Protein AF-A0A6L1L1P3-F1 (afdb_monomer_lite)

Organism: Campylobacter lari (NCBI:txid201)

Secondary structure (DSSP, 8-state):
-----S------EEEEEEEEEETTTEEEEEEEEEES---TT-----EEEEEEEEE--

pLDDT: mean 71.58, std 16.7, range [43.69, 93.25]

Structure (mmCIF, N/CA/C/O backbone):
data_AF-A0A6L1L1P3-F1
#
_entry.id   AF-A0A6L1L1P3-F1
#
loop_
_atom_site.group_PDB
_atom_site.id
_atom_site.t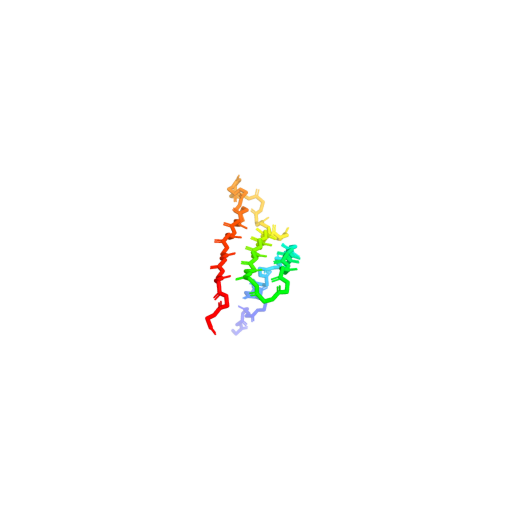ype_symbol
_atom_site.label_atom_id
_atom_site.label_alt_id
_atom_site.label_comp_id
_atom_site.label_asym_id
_atom_site.label_entity_id
_atom_site.label_seq_id
_atom_site.pdbx_PDB_ins_code
_atom_site.Cartn_x
_atom_site.Cartn_y
_atom_site.Cartn_z
_atom_site.occupancy
_atom_site.B_iso_or_equiv
_atom_site.auth_seq_id
_atom_site.auth_comp_id
_atom_site.auth_asym_id
_atom_site.auth_atom_id
_atom_site.pdbx_PDB_model_num
ATOM 1 N N . SER A 1 1 ? 31.641 -12.689 -28.961 1.00 43.69 1 SER A N 1
ATOM 2 C CA . SER A 1 1 ? 31.484 -12.480 -27.509 1.00 43.69 1 SER A CA 1
ATOM 3 C C . SER A 1 1 ? 31.144 -11.011 -27.332 1.00 43.69 1 SER A C 1
ATOM 5 O O . SER A 1 1 ? 32.002 -10.195 -27.603 1.00 43.69 1 SER A O 1
ATOM 7 N N . GLY A 1 2 ? 29.907 -10.553 -27.172 1.00 45.12 2 GLY A N 1
ATOM 8 C CA . GLY A 1 2 ? 28.811 -11.033 -26.337 1.00 45.12 2 GLY A CA 1
ATOM 9 C C . GLY A 1 2 ? 28.262 -9.785 -25.634 1.00 45.12 2 GLY A C 1
ATOM 10 O O . GLY A 1 2 ? 28.552 -9.563 -24.467 1.00 45.12 2 GLY A O 1
ATOM 11 N N . SER A 1 3 ? 27.593 -8.913 -26.392 1.00 48.25 3 SER A N 1
ATOM 12 C CA . SER A 1 3 ? 26.971 -7.661 -25.939 1.00 48.25 3 SER A CA 1
ATOM 13 C C . SER A 1 3 ? 25.844 -7.972 -24.956 1.00 48.25 3 SER A C 1
ATOM 15 O O . SER A 1 3 ? 24.791 -8.456 -25.363 1.00 48.25 3 SER A O 1
ATOM 17 N N . ARG A 1 4 ? 26.096 -7.772 -23.659 1.00 54.09 4 ARG A N 1
ATOM 18 C CA . ARG A 1 4 ? 25.231 -8.263 -22.577 1.00 54.09 4 ARG A CA 1
ATOM 19 C C . ARG A 1 4 ? 25.075 -7.276 -21.413 1.00 54.09 4 ARG A C 1
ATOM 21 O O . ARG A 1 4 ? 25.083 -7.702 -20.270 1.00 54.09 4 ARG A O 1
ATOM 28 N N . LEU A 1 5 ? 24.983 -5.971 -21.677 1.00 51.44 5 LEU A N 1
ATOM 29 C CA . LEU A 1 5 ? 24.892 -4.957 -20.608 1.00 51.44 5 LEU A CA 1
ATOM 30 C C . LEU A 1 5 ? 23.935 -3.797 -20.942 1.00 51.44 5 LEU A C 1
ATOM 32 O O . LEU A 1 5 ? 24.262 -2.640 -20.710 1.00 51.44 5 LEU A O 1
ATOM 36 N N . ALA A 1 6 ? 22.771 -4.081 -21.525 1.00 47.75 6 ALA A N 1
ATOM 37 C CA . ALA A 1 6 ? 21.718 -3.071 -21.704 1.00 47.75 6 ALA A CA 1
ATOM 38 C C . ALA A 1 6 ? 20.306 -3.633 -21.467 1.00 47.75 6 ALA A C 1
ATOM 40 O O . ALA A 1 6 ? 19.341 -3.104 -21.999 1.00 47.75 6 ALA A O 1
ATOM 41 N N . ASP A 1 7 ? 20.201 -4.707 -20.681 1.00 47.41 7 ASP A N 1
ATOM 42 C CA . ASP A 1 7 ? 18.926 -5.339 -20.303 1.00 47.41 7 ASP A CA 1
ATOM 43 C C . ASP A 1 7 ? 18.668 -5.229 -18.792 1.00 47.41 7 ASP A C 1
ATOM 45 O O . ASP A 1 7 ? 17.910 -5.991 -18.197 1.00 47.41 7 ASP A O 1
ATOM 49 N N . GLU A 1 8 ? 19.290 -4.247 -18.143 1.00 47.75 8 GLU A N 1
ATOM 50 C CA . GLU A 1 8 ? 18.857 -3.803 -16.824 1.00 47.75 8 GLU A CA 1
ATOM 51 C C . GLU A 1 8 ? 17.690 -2.830 -17.016 1.00 47.75 8 GLU A C 1
ATOM 53 O O . GLU A 1 8 ? 17.801 -1.618 -16.840 1.00 47.75 8 GLU A O 1
ATOM 58 N N . HIS A 1 9 ? 16.548 -3.383 -17.435 1.00 54.12 9 HIS A N 1
ATOM 59 C CA . HIS A 1 9 ? 15.250 -2.720 -17.385 1.00 54.12 9 HIS A CA 1
ATOM 60 C C . HIS A 1 9 ? 14.837 -2.548 -15.919 1.00 54.12 9 HIS A C 1
ATOM 62 O O . HIS A 1 9 ? 13.910 -3.195 -15.427 1.00 54.12 9 HIS A O 1
ATOM 68 N N . PHE A 1 10 ? 15.538 -1.672 -15.200 1.00 49.31 10 PHE A N 1
ATOM 69 C CA . PHE A 1 10 ? 15.015 -1.109 -13.971 1.00 49.31 10 PHE A CA 1
ATOM 70 C C . PHE A 1 10 ? 13.777 -0.303 -14.361 1.00 49.31 10 PHE A C 1
ATOM 72 O O . PHE A 1 10 ? 13.847 0.813 -14.873 1.00 49.31 10 PHE A O 1
ATOM 79 N N . LEU A 1 11 ? 12.614 -0.933 -14.193 1.00 60.94 11 LEU A N 1
ATOM 80 C CA . LEU A 1 11 ? 11.329 -0.255 -14.110 1.00 60.94 11 LEU A CA 1
ATOM 81 C C . LEU A 1 11 ? 11.379 0.612 -12.854 1.00 60.94 11 LEU A C 1
ATOM 83 O O . LEU A 1 11 ? 10.851 0.240 -11.807 1.00 60.94 11 LEU A O 1
ATOM 87 N N . ASP A 1 12 ? 12.056 1.752 -12.955 1.00 67.56 12 ASP A N 1
ATOM 88 C CA . ASP A 1 12 ? 12.020 2.769 -11.923 1.00 67.56 12 ASP A CA 1
ATOM 89 C C . ASP A 1 12 ? 10.559 3.174 -11.792 1.00 67.56 12 ASP A C 1
ATOM 91 O O . ASP A 1 12 ? 9.955 3.687 -12.733 1.00 67.56 12 ASP A O 1
ATOM 95 N N . ALA A 1 13 ? 9.953 2.862 -10.655 1.00 72.94 13 ALA A N 1
ATOM 96 C CA . ALA A 1 13 ? 8.583 3.211 -10.345 1.00 72.94 13 ALA A CA 1
ATOM 97 C C . ALA A 1 13 ? 8.587 4.041 -9.071 1.00 72.94 13 ALA A C 1
ATOM 99 O O . ALA A 1 13 ? 9.221 3.687 -8.080 1.00 72.94 13 ALA A O 1
ATOM 100 N N . VAL A 1 14 ? 7.866 5.154 -9.105 1.00 76.62 14 VAL A N 1
ATOM 101 C CA . VAL A 1 14 ? 7.607 5.976 -7.932 1.00 76.62 14 VAL A CA 1
ATOM 102 C C . VAL A 1 14 ? 6.196 5.689 -7.450 1.00 76.62 14 VAL A C 1
ATOM 104 O O . VAL A 1 14 ? 5.254 5.650 -8.242 1.00 76.62 14 VAL A O 1
ATOM 107 N N . GLY A 1 15 ? 6.042 5.472 -6.150 1.00 83.38 15 GLY A N 1
ATOM 108 C CA . GLY A 1 15 ? 4.744 5.256 -5.531 1.00 83.38 15 GLY A CA 1
ATOM 109 C C . GLY A 1 15 ? 4.520 6.156 -4.327 1.00 83.38 15 GLY A C 1
ATOM 110 O O . GLY A 1 15 ? 5.464 6.519 -3.629 1.00 83.38 15 GLY A O 1
ATOM 111 N N . LEU A 1 16 ? 3.260 6.508 -4.097 1.00 87.88 16 LEU A N 1
ATOM 112 C CA . LEU A 1 16 ? 2.756 7.167 -2.904 1.00 87.88 16 LEU A CA 1
ATOM 113 C C . LEU A 1 16 ? 1.775 6.220 -2.211 1.00 87.88 16 LEU A C 1
ATOM 115 O O . LEU A 1 16 ? 0.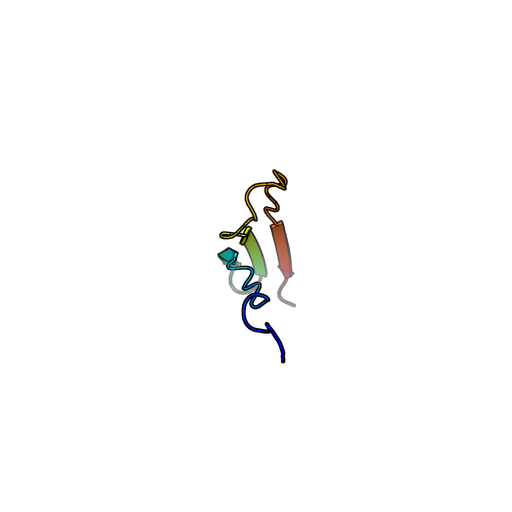818 5.759 -2.828 1.00 87.88 16 LEU A O 1
ATOM 119 N N . GLN A 1 17 ? 1.996 5.977 -0.923 1.00 90.56 17 GLN A N 1
ATOM 120 C CA . GLN A 1 17 ? 1.105 5.192 -0.076 1.00 90.56 17 GLN A CA 1
ATOM 121 C C . GLN A 1 17 ? 0.521 6.078 1.027 1.00 90.56 17 GLN A C 1
ATOM 123 O O . GLN A 1 17 ? 1.255 6.770 1.734 1.00 90.56 17 GLN A O 1
ATOM 128 N N . ILE A 1 18 ? -0.799 6.024 1.198 1.00 91.38 18 ILE A N 1
ATOM 129 C CA . ILE A 1 18 ? -1.541 6.706 2.258 1.00 91.38 18 ILE A CA 1
ATOM 130 C C . ILE A 1 18 ? -2.215 5.647 3.129 1.00 91.38 18 ILE A C 1
ATOM 132 O O . ILE A 1 18 ? -2.999 4.832 2.644 1.00 91.38 18 ILE A O 1
ATOM 136 N N . LEU A 1 19 ? -1.927 5.680 4.429 1.00 90.56 19 LEU A N 1
ATOM 137 C CA . LEU A 1 19 ? -2.584 4.855 5.438 1.00 90.56 19 LEU A CA 1
ATOM 138 C C . LEU A 1 19 ? -3.445 5.749 6.328 1.00 90.56 19 LEU A C 1
ATOM 140 O O . LEU A 1 19 ? -2.928 6.579 7.072 1.00 90.56 19 LEU A O 1
ATOM 144 N N . TYR A 1 20 ? -4.754 5.535 6.283 1.00 89.00 20 TYR A N 1
ATOM 145 C CA . TYR A 1 20 ? -5.676 6.057 7.277 1.00 89.00 20 TYR A CA 1
ATOM 146 C C . TYR A 1 20 ? -5.960 4.965 8.304 1.00 89.00 20 TYR A C 1
ATOM 148 O O . TYR A 1 20 ? -6.432 3.884 7.953 1.00 89.00 20 TYR A O 1
ATOM 156 N N . ASN A 1 21 ? -5.668 5.242 9.570 1.00 89.62 21 ASN A N 1
ATOM 157 C CA . ASN A 1 21 ? -5.924 4.322 10.669 1.00 89.62 21 ASN A CA 1
ATOM 158 C C . ASN A 1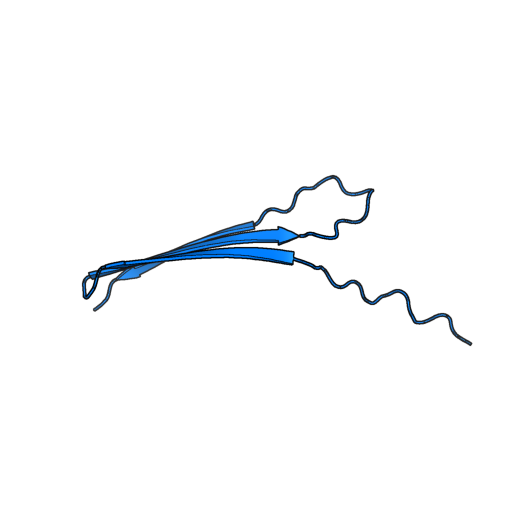 21 ? -6.873 4.978 11.672 1.00 89.62 21 ASN A C 1
ATOM 160 O O . ASN A 1 21 ? -6.541 6.016 12.249 1.00 89.62 21 ASN A O 1
ATOM 164 N N . LYS A 1 22 ? -8.029 4.351 11.893 1.00 85.88 22 LYS A N 1
ATOM 165 C CA . LYS A 1 22 ? -8.910 4.659 13.012 1.00 85.88 22 LYS A CA 1
ATOM 166 C C . LYS A 1 22 ? -8.706 3.599 14.090 1.00 85.88 22 LYS A C 1
ATOM 168 O O . LYS A 1 22 ? -9.056 2.432 13.906 1.00 85.88 22 LYS A O 1
ATOM 173 N N . ALA A 1 23 ? -8.129 4.030 15.211 1.00 84.44 23 ALA A N 1
ATOM 174 C CA . ALA A 1 23 ? -7.793 3.158 16.328 1.00 84.44 23 ALA A CA 1
ATOM 175 C C . ALA A 1 23 ? -8.998 2.302 16.751 1.00 84.44 23 ALA A C 1
ATOM 177 O O . ALA A 1 23 ? -10.081 2.831 16.988 1.00 84.44 23 ALA A O 1
ATOM 178 N N . ASN A 1 24 ? -8.773 0.989 16.852 1.00 80.75 24 ASN A N 1
ATOM 179 C CA . ASN A 1 24 ? -9.738 -0.030 17.281 1.00 80.75 24 ASN A CA 1
ATOM 180 C C . ASN A 1 24 ? -11.000 -0.184 16.418 1.00 80.75 24 ASN A C 1
ATOM 182 O O . ASN A 1 24 ? -11.936 -0.847 16.853 1.00 80.75 24 ASN A O 1
ATOM 186 N N . GLU A 1 25 ? -11.042 0.378 15.209 1.00 85.50 25 GLU A N 1
ATOM 187 C CA . GLU A 1 25 ? -12.197 0.197 14.325 1.00 85.50 25 GLU A CA 1
ATOM 188 C C . GLU A 1 25 ? -11.785 -0.307 12.944 1.00 85.50 25 GLU A C 1
ATOM 190 O O . GLU A 1 25 ? -12.105 -1.435 12.572 1.00 85.50 25 GLU A O 1
ATOM 195 N N . TYR A 1 26 ? -11.059 0.504 12.172 1.00 86.81 26 TYR A N 1
ATOM 196 C CA . TYR A 1 26 ? -10.744 0.165 10.789 1.00 86.81 26 TYR A CA 1
ATOM 197 C C . TYR A 1 26 ? -9.522 0.909 10.260 1.00 86.81 26 TYR A C 1
ATOM 199 O O . TYR A 1 26 ? -9.153 1.986 10.732 1.00 86.81 26 TYR A O 1
ATOM 207 N N . TYR A 1 27 ? -8.927 0.350 9.212 1.00 91.12 27 TYR A N 1
ATOM 208 C CA . TYR A 1 27 ? -7.879 0.998 8.441 1.00 91.12 27 TYR A CA 1
ATOM 209 C C . TYR A 1 27 ? -8.218 1.004 6.952 1.00 91.12 27 TYR A C 1
ATOM 211 O O . TYR A 1 27 ? -8.893 0.110 6.438 1.00 91.12 27 TYR A O 1
ATOM 219 N N . ILE A 1 28 ? -7.703 2.012 6.255 1.00 91.56 28 ILE A N 1
ATOM 220 C CA . ILE A 1 28 ? -7.785 2.169 4.804 1.00 91.56 28 ILE A CA 1
ATOM 221 C C . ILE A 1 28 ? -6.370 2.441 4.292 1.00 91.56 28 ILE A C 1
ATOM 223 O O . ILE A 1 28 ? -5.670 3.307 4.814 1.00 91.56 28 ILE A O 1
ATOM 227 N N . LYS A 1 29 ? -5.947 1.696 3.276 1.00 93.25 29 LYS A N 1
ATOM 228 C CA . LYS A 1 29 ? -4.680 1.854 2.563 1.00 93.25 29 LYS A CA 1
ATOM 229 C C . LYS A 1 29 ? -4.974 2.214 1.117 1.00 93.25 29 LYS A C 1
ATOM 231 O O . LYS A 1 29 ? -5.750 1.529 0.449 1.00 93.25 29 LYS A O 1
ATOM 236 N N . LEU A 1 30 ? -4.346 3.280 0.651 1.00 90.56 30 LEU A N 1
ATOM 237 C CA . LEU A 1 30 ? -4.390 3.715 -0.733 1.00 90.56 30 LEU A CA 1
ATOM 238 C C . LEU A 1 30 ? -2.960 3.776 -1.252 1.00 90.56 30 LEU A C 1
ATOM 240 O O . LEU A 1 30 ? -2.167 4.579 -0.765 1.00 90.56 30 LEU A O 1
ATOM 244 N N . ASP A 1 31 ? -2.652 2.949 -2.243 1.00 88.69 31 ASP A N 1
ATOM 245 C CA . ASP A 1 31 ? -1.335 2.873 -2.865 1.00 88.69 31 ASP A CA 1
ATOM 246 C C . ASP A 1 31 ? -1.452 3.304 -4.326 1.00 88.69 31 ASP A C 1
ATOM 248 O O . ASP A 1 31 ? -2.156 2.681 -5.119 1.00 88.69 31 ASP A O 1
ATOM 252 N N . ALA A 1 32 ? -0.766 4.376 -4.700 1.00 84.69 32 ALA A N 1
ATOM 253 C CA . ALA A 1 32 ? -0.693 4.859 -6.071 1.00 84.69 32 ALA A CA 1
ATOM 254 C C . ALA A 1 32 ? 0.745 4.733 -6.567 1.00 84.69 32 ALA A C 1
ATOM 256 O O . ALA A 1 32 ? 1.643 5.340 -5.998 1.00 84.69 32 ALA A O 1
ATOM 257 N N . ALA A 1 33 ? 0.977 3.971 -7.632 1.00 83.62 33 ALA A N 1
ATOM 258 C CA . ALA A 1 33 ? 2.297 3.795 -8.226 1.00 83.62 33 ALA A CA 1
ATOM 259 C C . ALA A 1 33 ? 2.295 4.185 -9.705 1.00 83.62 33 ALA A C 1
ATOM 261 O O . ALA A 1 33 ? 1.373 3.848 -10.456 1.00 83.62 33 ALA A O 1
ATOM 262 N N . ARG A 1 34 ? 3.352 4.877 -10.130 1.00 75.31 34 ARG A N 1
ATOM 263 C CA . ARG A 1 34 ? 3.606 5.273 -11.515 1.00 75.31 34 ARG A CA 1
ATOM 264 C C . ARG A 1 34 ? 5.021 4.868 -11.915 1.00 75.31 34 ARG A C 1
ATOM 266 O O . ARG A 1 34 ? 5.980 5.162 -11.209 1.00 75.31 34 ARG A O 1
ATOM 273 N N . ALA A 1 35 ? 5.158 4.237 -13.075 1.00 71.88 35 ALA A N 1
ATOM 274 C CA . ALA A 1 35 ? 6.465 4.003 -13.682 1.00 71.88 35 ALA A CA 1
ATOM 275 C C . ALA A 1 35 ? 7.100 5.342 -14.120 1.00 71.88 35 ALA A C 1
ATOM 277 O O . ALA A 1 35 ? 6.463 6.124 -14.825 1.00 71.88 35 ALA A O 1
ATOM 278 N N . LEU A 1 36 ? 8.332 5.609 -13.683 1.00 63.34 36 LEU A N 1
ATOM 279 C CA . LEU A 1 36 ? 9.165 6.756 -14.061 1.00 63.34 36 LEU A CA 1
ATOM 280 C C . LEU A 1 36 ? 9.818 6.558 -15.432 1.00 63.34 36 LEU A C 1
ATOM 282 O O . LEU A 1 36 ? 9.859 7.498 -16.222 1.00 63.34 36 LEU A O 1
ATOM 286 N N . HIS A 1 37 ? 10.314 5.352 -15.728 1.00 60.81 37 HIS A N 1
ATOM 287 C CA . HIS A 1 37 ? 10.984 5.060 -16.996 1.00 60.81 37 HIS A CA 1
ATOM 288 C C . HIS A 1 37 ? 10.068 4.244 -17.913 1.00 60.81 37 HIS A C 1
ATOM 290 O O . HIS A 1 37 ? 10.106 3.016 -17.942 1.00 60.81 37 HIS A O 1
ATOM 296 N N . GLN A 1 38 ? 9.201 4.937 -18.652 1.00 55.38 38 GLN A N 1
ATOM 297 C CA . GLN A 1 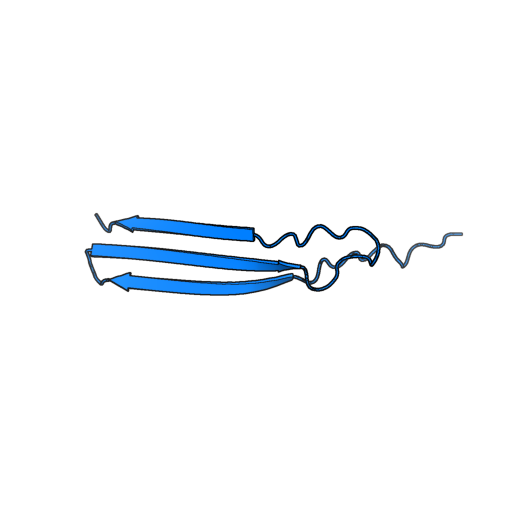38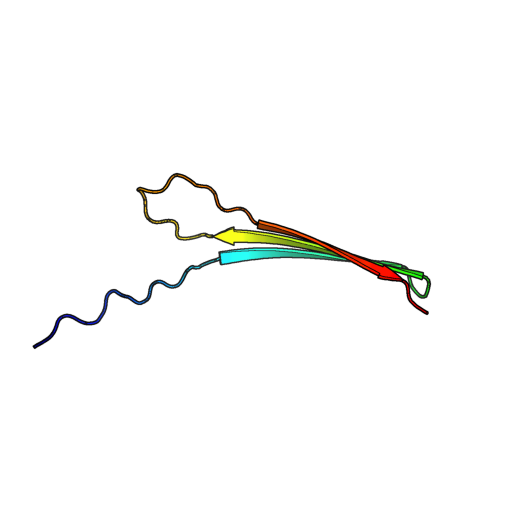 ? 8.521 4.347 -19.801 1.00 55.38 38 GLN A CA 1
ATOM 298 C C . GLN A 1 38 ? 9.352 4.632 -21.048 1.00 55.38 38 GLN A C 1
ATOM 300 O O . GLN A 1 38 ? 9.658 5.781 -21.367 1.00 55.38 38 GLN A O 1
ATOM 305 N N . TYR A 1 39 ? 9.754 3.563 -21.733 1.00 47.41 39 TYR A N 1
ATOM 306 C CA . TYR A 1 39 ? 10.362 3.638 -23.052 1.00 47.41 39 TYR A CA 1
ATOM 307 C C . TYR A 1 39 ? 9.459 4.486 -23.963 1.00 47.41 39 TYR A C 1
ATOM 309 O O . TYR A 1 39 ? 8.247 4.289 -24.000 1.00 47.41 39 TYR A O 1
ATOM 317 N N . LYS A 1 40 ? 10.067 5.442 -24.669 1.00 45.50 40 LYS A N 1
ATOM 318 C CA . LYS A 1 40 ? 9.477 6.598 -25.381 1.00 45.50 40 LYS A CA 1
ATOM 319 C C . LYS A 1 40 ? 8.463 6.269 -26.505 1.00 45.50 40 LYS A C 1
ATOM 321 O O . LYS A 1 40 ? 8.153 7.150 -27.298 1.00 45.50 40 LYS A O 1
ATOM 326 N N . TYR A 1 41 ? 7.998 5.025 -26.607 1.00 49.97 41 TYR A N 1
ATOM 327 C CA . TYR A 1 41 ? 7.165 4.497 -27.692 1.00 49.97 41 TYR A CA 1
ATOM 328 C C . TYR A 1 41 ? 5.859 3.823 -27.249 1.00 49.97 41 TYR A C 1
ATOM 330 O O . TYR A 1 41 ? 5.062 3.497 -28.121 1.00 49.97 41 TYR A O 1
ATOM 338 N N . ASP A 1 42 ? 5.616 3.633 -25.948 1.00 47.72 42 ASP A N 1
ATOM 339 C CA . ASP A 1 42 ? 4.380 3.010 -25.458 1.00 47.72 42 ASP A C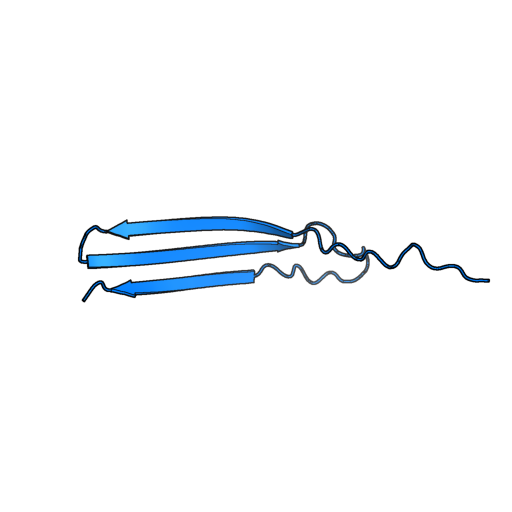A 1
ATOM 340 C C . ASP A 1 42 ? 3.680 3.989 -24.507 1.00 47.72 42 ASP A C 1
ATOM 342 O O . ASP A 1 42 ? 3.986 4.080 -23.320 1.00 47.72 42 ASP A O 1
ATOM 346 N N . ASP A 1 43 ? 2.776 4.787 -25.077 1.00 50.69 43 ASP A N 1
ATOM 347 C CA . ASP A 1 43 ? 2.059 5.931 -24.481 1.00 50.69 43 ASP A CA 1
ATOM 348 C C . ASP A 1 43 ? 1.054 5.525 -23.377 1.00 50.69 43 ASP A C 1
ATOM 350 O O . ASP A 1 43 ? 0.149 6.265 -22.978 1.00 50.69 43 ASP A O 1
ATOM 354 N N . GLU A 1 44 ? 1.181 4.302 -22.874 1.00 54.47 44 GLU A N 1
ATOM 355 C CA . GLU A 1 44 ? 0.286 3.719 -21.900 1.00 54.47 44 GLU A CA 1
ATOM 356 C C . GLU A 1 44 ? 0.783 4.103 -20.507 1.00 54.47 44 GLU A C 1
ATOM 358 O O . GLU A 1 44 ? 1.552 3.385 -19.869 1.00 54.47 44 GLU A O 1
ATOM 363 N N . HIS A 1 45 ? 0.360 5.276 -20.037 1.00 58.88 45 HIS A N 1
ATOM 364 C CA . HIS A 1 45 ? 0.558 5.756 -18.672 1.00 58.88 45 HIS A CA 1
ATOM 365 C C . HIS A 1 45 ? -0.005 4.735 -17.663 1.00 58.88 45 HIS A C 1
ATOM 367 O O . HIS A 1 45 ? -1.133 4.863 -17.185 1.00 58.88 45 HIS A O 1
ATOM 373 N N . ARG A 1 46 ? 0.778 3.700 -17.325 1.00 65.94 46 ARG A N 1
ATOM 374 C CA . ARG A 1 46 ? 0.415 2.615 -16.402 1.00 65.94 46 ARG A CA 1
ATOM 375 C C . ARG A 1 46 ? 0.513 3.120 -14.972 1.00 65.94 46 ARG A C 1
ATOM 377 O O . ARG A 1 46 ? 1.400 2.744 -14.206 1.00 65.94 46 ARG A O 1
ATOM 384 N N . MET A 1 47 ? -0.399 4.015 -14.629 1.00 68.31 47 MET A N 1
ATOM 385 C CA . MET A 1 47 ? -0.700 4.356 -13.254 1.00 68.31 47 MET A CA 1
ATOM 386 C C . MET A 1 47 ? -1.506 3.205 -12.653 1.00 68.31 47 MET A C 1
ATOM 388 O O . MET A 1 47 ? -2.548 2.822 -13.185 1.00 68.31 47 MET A O 1
ATOM 392 N N . LYS A 1 48 ? -1.016 2.643 -11.550 1.00 79.25 48 LYS A N 1
ATOM 393 C CA . LYS A 1 48 ? -1.728 1.622 -10.782 1.00 79.25 48 LYS A CA 1
ATOM 394 C C . LYS A 1 48 ? -2.189 2.234 -9.472 1.00 79.25 48 LYS A C 1
ATOM 396 O O . LYS A 1 48 ? -1.376 2.784 -8.735 1.00 79.25 48 LYS A O 1
ATOM 401 N N . ILE A 1 49 ? -3.485 2.137 -9.205 1.00 81.25 49 ILE A N 1
ATOM 402 C CA . ILE A 1 49 ? -4.092 2.579 -7.952 1.00 81.25 49 ILE A CA 1
ATOM 403 C C . ILE A 1 49 ? -4.667 1.342 -7.273 1.00 81.25 49 ILE A C 1
ATOM 405 O O . ILE A 1 49 ? -5.466 0.618 -7.868 1.00 81.25 49 ILE A O 1
ATOM 409 N N . TYR A 1 50 ? -4.253 1.110 -6.036 1.00 84.94 50 TYR A N 1
ATOM 410 C CA . TYR A 1 50 ? -4.755 0.055 -5.174 1.00 84.94 50 TYR A CA 1
ATOM 411 C C . TYR A 1 50 ? -5.453 0.693 -3.981 1.00 84.94 50 TYR A C 1
ATOM 413 O O . TYR A 1 50 ? -4.928 1.605 -3.347 1.00 84.94 50 TYR A O 1
ATOM 421 N N . LEU A 1 51 ? -6.648 0.200 -3.678 1.00 87.50 51 LEU A N 1
ATOM 422 C CA . LEU A 1 51 ? -7.403 0.579 -2.496 1.00 87.50 51 LEU A CA 1
ATOM 423 C C . LEU A 1 51 ? -7.690 -0.695 -1.708 1.00 87.50 51 LEU A C 1
ATOM 425 O O . LEU A 1 51 ? -8.276 -1.637 -2.242 1.00 87.50 51 LEU A O 1
ATOM 429 N N . SER A 1 52 ? -7.267 -0.733 -0.450 1.00 86.56 52 SER A N 1
ATOM 430 C CA . SER A 1 52 ? -7.554 -1.840 0.461 1.00 86.56 52 SER A CA 1
ATOM 431 C C . SER A 1 52 ? -7.973 -1.313 1.828 1.00 86.56 52 SER A C 1
ATOM 433 O O . SER A 1 52 ? -7.647 -0.192 2.210 1.00 86.56 52 SER A O 1
ATOM 435 N N . GLY A 1 53 ? -8.728 -2.106 2.579 1.00 87.38 53 GLY A N 1
ATOM 436 C CA . GLY A 1 53 ? -9.158 -1.741 3.922 1.00 87.38 53 GLY A CA 1
ATOM 437 C C . GLY A 1 53 ? -9.532 -2.970 4.731 1.00 87.38 53 GLY A C 1
ATOM 438 O O . GLY A 1 53 ? -9.846 -4.018 4.166 1.00 87.38 53 GLY A O 1
ATOM 439 N N . GLY A 1 54 ? -9.468 -2.844 6.051 1.00 87.25 54 GLY A N 1
ATOM 440 C CA . GLY A 1 54 ? -9.810 -3.915 6.979 1.00 87.25 54 GLY A CA 1
ATOM 441 C C . GLY A 1 54 ? -10.361 -3.364 8.286 1.00 87.25 54 GLY A C 1
ATOM 442 O O . GLY A 1 54 ? -10.048 -2.240 8.675 1.00 87.25 54 GLY A O 1
ATOM 443 N N . VAL A 1 55 ? -11.191 -4.166 8.946 1.00 85.50 55 VAL A N 1
ATOM 444 C CA . VAL A 1 55 ? -11.728 -3.892 10.284 1.00 85.50 55 VAL A CA 1
ATOM 445 C C . VAL A 1 55 ? -10.924 -4.669 11.324 1.00 85.50 55 VAL A C 1
ATOM 447 O O . VAL A 1 55 ? -10.432 -5.763 11.035 1.00 85.50 55 VAL A O 1
ATOM 450 N N . TYR A 1 56 ? -10.752 -4.093 12.509 1.00 78.19 56 TYR A N 1
ATOM 451 C CA . TYR A 1 56 ? -10.147 -4.789 13.643 1.00 78.19 56 TYR A CA 1
ATOM 452 C C . TYR A 1 56 ? -11.241 -5.618 14.342 1.00 78.19 56 TYR A C 1
ATOM 454 O O . TYR A 1 56 ? -12.307 -5.081 14.637 1.00 78.19 56 TYR A O 1
ATOM 462 N N . PHE A 1 57 ? -10.997 -6.919 14.543 1.00 70.56 57 PHE A N 1
ATOM 463 C CA . PHE A 1 57 ? -11.888 -7.854 15.246 1.00 70.56 57 PHE A CA 1
ATOM 464 C C . PHE A 1 57 ? -11.354 -8.162 16.644 1.00 70.56 57 PHE A C 1
ATOM 466 O O . PHE A 1 57 ? -10.109 -8.250 16.774 1.00 70.56 57 PHE A O 1
#

Foldseek 3Di:
DDPDPDPPPPQAKDKDWDWDDDPQFKIKIKIWMFGPDDDPPDPPRPIDIDIDMDTDD

Sequence (57 aa):
SGSRLADEHFLDAVGLQILYNKANEYYIKLDAARALHQYKYDDEHRMKIYLSGGVYF

Radius of gyration: 18.15 Å; chains: 1; bounding box: 44×20×45 Å